Protein AF-A0A352A584-F1 (afdb_monomer)

pLDDT: mean 95.48, std 2.72, range [79.06, 97.88]

Solvent-accessible surface area (backbone atoms only — not comparable to full-atom values): 3502 Å² total; per-residue (Å²): 107,36,39,37,40,40,32,37,29,31,67,80,76,66,53,70,53,78,48,78,47,79,40,57,72,89,58,58,67,60,61,52,50,53,50,50,43,51,55,53,50,73,68,55,57,93,92,58,66,48,61,4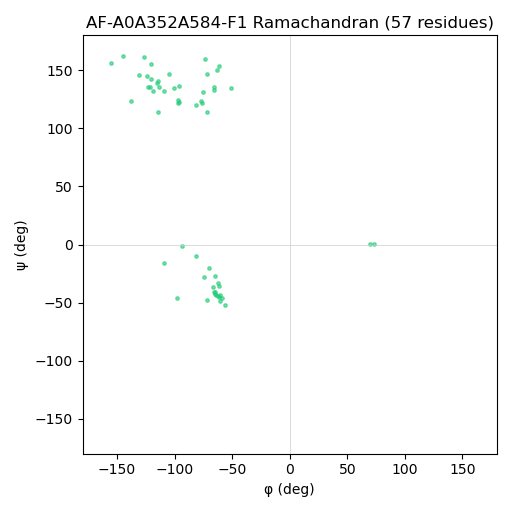1,86,73,48,73,45,81,93

Foldseek 3Di:
DWKKKWWKAFPVPRDIDIDIDDDDPPDDQVVVNVVVLVVVQVPDDPPGTRMDTDDMDID

Mean predicted aligned error: 2.61 Å

Sequence (59 aa):
MKTIIMKTKMLNTGYTFEETYEVENNVNAREYAEEMITNFNNTLRPNESPRELVDVKEN

Radius of gyration: 11.93 Å; Cα contacts (8 Å, |Δi|>4): 98; chains: 1; bounding box: 33×16×28 Å

Structure (mmCIF, N/CA/C/O backbone):
data_AF-A0A352A584-F1
#
_entry.id   AF-A0A352A584-F1
#
loop_
_atom_site.group_PDB
_atom_site.id
_atom_site.type_symbol
_atom_site.label_atom_id
_atom_site.label_alt_id
_atom_site.label_comp_id
_atom_site.label_asym_id
_atom_site.label_entity_id
_atom_site.label_seq_id
_atom_site.pdbx_PDB_ins_code
_atom_site.Cartn_x
_atom_site.Cartn_y
_atom_site.Cartn_z
_atom_site.occupancy
_atom_site.B_iso_or_equiv
_atom_site.auth_seq_id
_atom_site.auth_comp_id
_atom_site.auth_asym_id
_atom_site.auth_atom_id
_atom_site.pdbx_PDB_model_num
ATOM 1 N N . MET A 1 1 ? -11.689 -1.586 16.546 1.00 92.38 1 MET A N 1
ATOM 2 C CA . MET A 1 1 ? -10.829 -2.084 15.466 1.00 92.38 1 MET A CA 1
ATOM 3 C C . MET A 1 1 ? -11.715 -2.258 14.254 1.00 92.38 1 MET A C 1
ATOM 5 O O . MET A 1 1 ? -12.799 -2.816 14.409 1.00 92.38 1 MET A O 1
ATOM 9 N N . LYS A 1 2 ? -11.293 -1.725 13.113 1.00 93.69 2 LYS A N 1
ATOM 10 C CA . LYS A 1 2 ? -11.934 -1.903 11.811 1.00 93.69 2 LYS A CA 1
ATOM 11 C C . LYS A 1 2 ? -10.934 -2.546 10.865 1.00 93.69 2 LYS A C 1
ATOM 13 O O . LYS A 1 2 ? -9.724 -2.416 11.071 1.00 93.69 2 LYS A O 1
ATOM 18 N N . THR A 1 3 ? -11.436 -3.229 9.849 1.00 96.94 3 THR A N 1
ATOM 19 C CA . THR A 1 3 ? -10.572 -3.860 8.857 1.00 96.94 3 THR A CA 1
ATOM 20 C C . THR A 1 3 ? -10.439 -2.930 7.666 1.00 96.94 3 THR A C 1
ATOM 22 O O . THR A 1 3 ? -11.419 -2.353 7.204 1.00 96.94 3 THR A O 1
ATOM 25 N N . ILE A 1 4 ? -9.227 -2.779 7.151 1.00 96.81 4 ILE A N 1
ATOM 26 C CA . ILE A 1 4 ? -8.982 -2.058 5.908 1.00 96.81 4 ILE A CA 1
ATOM 27 C C . ILE A 1 4 ? -8.317 -2.994 4.906 1.00 96.81 4 ILE A C 1
ATOM 29 O O . ILE A 1 4 ? -7.483 -3.823 5.269 1.00 96.81 4 ILE A O 1
ATOM 33 N N . ILE A 1 5 ? -8.693 -2.860 3.640 1.00 97.69 5 ILE A N 1
ATOM 34 C CA . ILE A 1 5 ? -8.093 -3.575 2.517 1.00 97.69 5 ILE A CA 1
ATOM 35 C C . ILE A 1 5 ? -7.404 -2.536 1.643 1.00 97.69 5 ILE A C 1
ATOM 37 O O . ILE A 1 5 ? -8.055 -1.673 1.052 1.00 97.69 5 ILE A O 1
ATOM 41 N N . MET A 1 6 ? -6.082 -2.624 1.574 1.00 96.88 6 MET A N 1
ATOM 42 C CA . MET A 1 6 ? -5.233 -1.772 0.754 1.00 96.88 6 MET A CA 1
ATOM 43 C C . MET A 1 6 ? -4.909 -2.489 -0.549 1.00 96.88 6 MET A C 1
ATOM 45 O O . MET A 1 6 ? -4.328 -3.573 -0.534 1.00 96.88 6 MET A O 1
ATOM 49 N N . LYS A 1 7 ? -5.252 -1.880 -1.683 1.00 97.88 7 LYS A N 1
ATOM 50 C CA . LYS A 1 7 ? -4.824 -2.350 -2.999 1.00 97.88 7 LYS A CA 1
ATOM 51 C C . LYS A 1 7 ? -3.585 -1.583 -3.428 1.00 97.88 7 LYS A C 1
ATOM 53 O O . LYS A 1 7 ? -3.621 -0.362 -3.573 1.00 97.88 7 LYS A O 1
ATOM 58 N N . THR A 1 8 ? -2.518 -2.316 -3.700 1.00 97.38 8 THR A N 1
ATOM 59 C CA . THR A 1 8 ? -1.188 -1.765 -3.955 1.00 97.38 8 T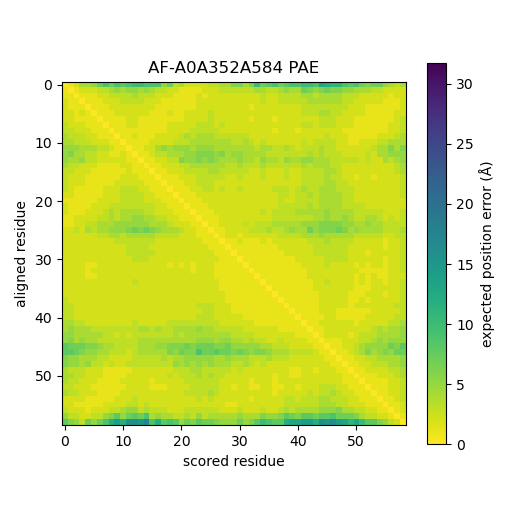HR A CA 1
ATOM 60 C C . THR A 1 8 ? -0.669 -2.231 -5.307 1.00 97.38 8 THR A C 1
ATOM 62 O O . THR A 1 8 ? -0.922 -3.363 -5.722 1.00 97.38 8 THR A O 1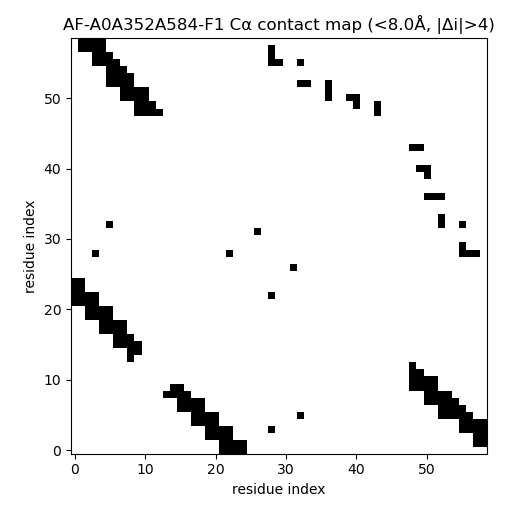
ATOM 65 N N . LYS A 1 9 ? 0.082 -1.373 -6.001 1.00 97.56 9 LYS A N 1
ATOM 66 C CA . LYS A 1 9 ? 0.754 -1.678 -7.270 1.00 97.56 9 LYS A CA 1
ATOM 67 C C . LYS A 1 9 ? 2.264 -1.533 -7.135 1.00 97.56 9 LYS A C 1
ATOM 69 O O . LYS A 1 9 ? 2.745 -0.513 -6.654 1.00 97.56 9 LYS A O 1
ATOM 74 N N . MET A 1 10 ? 3.021 -2.516 -7.611 1.00 96.12 10 MET A N 1
ATOM 75 C CA . MET A 1 10 ? 4.468 -2.388 -7.804 1.00 96.12 10 MET A CA 1
ATOM 76 C C . MET A 1 10 ? 4.740 -1.665 -9.124 1.00 96.12 10 MET A C 1
ATOM 78 O O . MET A 1 10 ? 4.343 -2.151 -10.185 1.00 96.12 10 MET A O 1
ATOM 82 N N . LEU A 1 11 ? 5.415 -0.515 -9.087 1.00 93.81 11 LEU A N 1
ATOM 83 C CA . LEU A 1 11 ? 5.585 0.316 -10.285 1.00 93.81 11 LEU A CA 1
ATOM 84 C C . LEU A 1 11 ? 6.455 -0.342 -11.365 1.00 93.81 11 LEU A C 1
ATOM 86 O O . LEU A 1 11 ? 6.131 -0.220 -12.543 1.00 93.81 11 LEU A O 1
ATOM 90 N N . ASN A 1 12 ? 7.498 -1.089 -10.994 1.00 93.25 12 ASN A N 1
ATOM 91 C CA . ASN A 1 12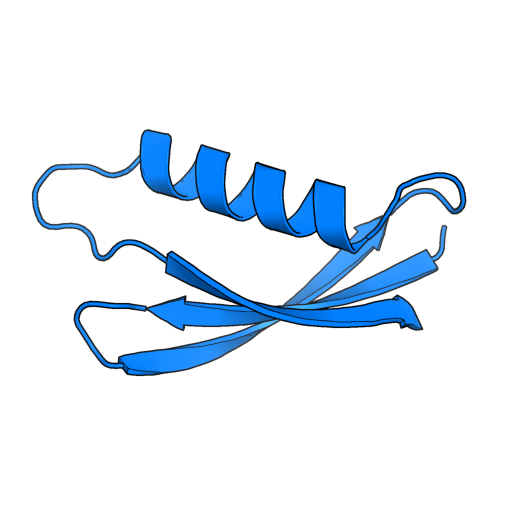 ? 8.420 -1.673 -11.975 1.00 93.25 12 ASN A CA 1
ATOM 92 C C . ASN A 1 12 ? 7.821 -2.870 -12.727 1.00 93.25 12 ASN A C 1
ATOM 94 O O . ASN A 1 12 ? 8.222 -3.147 -13.854 1.00 93.25 12 ASN A O 1
ATOM 98 N N . THR A 1 13 ? 6.888 -3.600 -12.112 1.00 93.00 13 THR A N 1
ATOM 99 C CA . THR A 1 13 ? 6.295 -4.817 -12.694 1.00 93.00 13 THR A CA 1
ATOM 100 C C . THR A 1 13 ? 4.840 -4.632 -13.113 1.00 93.00 13 THR A C 1
ATOM 102 O O . THR A 1 13 ? 4.297 -5.467 -13.830 1.00 93.00 13 THR A O 1
ATOM 105 N N . GLY A 1 14 ? 4.180 -3.569 -12.646 1.00 94.56 14 GLY A N 1
ATOM 106 C CA . GLY A 1 14 ? 2.742 -3.360 -12.808 1.00 94.56 14 GLY A CA 1
ATOM 107 C C . GLY A 1 14 ? 1.874 -4.325 -11.995 1.00 94.56 14 GLY A C 1
ATOM 108 O O . GLY A 1 14 ? 0.651 -4.232 -12.067 1.00 94.56 14 GLY A O 1
ATOM 109 N N . TYR A 1 15 ? 2.481 -5.232 -11.223 1.00 95.62 15 TYR A N 1
ATOM 110 C CA . TYR A 1 15 ? 1.770 -6.221 -10.425 1.00 95.62 15 TYR A CA 1
ATOM 111 C C . TYR A 1 15 ? 0.957 -5.547 -9.319 1.00 95.62 15 TYR A C 1
ATOM 113 O O . TYR A 1 15 ? 1.479 -4.699 -8.593 1.00 95.62 15 TYR A O 1
ATOM 121 N N . THR A 1 16 ? -0.307 -5.947 -9.177 1.00 97.44 16 THR A N 1
ATOM 122 C CA . THR A 1 16 ? -1.207 -5.448 -8.132 1.00 97.44 16 THR A CA 1
ATOM 123 C C . THR A 1 16 ? -1.576 -6.547 -7.154 1.00 97.44 16 THR A C 1
ATOM 125 O O . THR A 1 16 ? -1.870 -7.664 -7.574 1.00 97.44 16 THR A O 1
ATOM 128 N N . PHE A 1 17 ? -1.639 -6.212 -5.873 1.00 96.31 17 PHE A N 1
ATOM 129 C CA . PHE A 1 17 ? -2.015 -7.124 -4.799 1.00 96.31 17 PHE A CA 1
ATOM 130 C C . PHE A 1 17 ? -2.803 -6.385 -3.717 1.00 96.31 17 PHE A C 1
ATOM 132 O O . PHE A 1 17 ? -2.806 -5.154 -3.676 1.00 96.31 17 PHE A O 1
ATOM 139 N N . GLU A 1 18 ? -3.501 -7.147 -2.882 1.00 97.06 18 GLU A N 1
ATOM 140 C CA . GLU A 1 18 ? -4.296 -6.626 -1.772 1.00 97.06 18 GLU A CA 1
ATOM 141 C C . GLU A 1 18 ? -3.680 -7.072 -0.443 1.00 97.06 18 GLU A C 1
ATOM 143 O O . GLU A 1 18 ? -3.287 -8.229 -0.285 1.00 97.06 18 GLU A O 1
ATOM 148 N N . GLU A 1 19 ? -3.591 -6.146 0.505 1.00 95.25 19 GLU A N 1
ATOM 149 C CA . GLU A 1 19 ? -3.114 -6.366 1.870 1.00 95.25 19 GLU A CA 1
ATOM 150 C C . GLU A 1 19 ? -4.230 -5.963 2.842 1.00 95.25 19 GLU A C 1
ATOM 152 O O . GLU A 1 19 ? -4.893 -4.943 2.654 1.00 95.25 19 GLU A O 1
ATOM 157 N N . THR A 1 20 ? -4.480 -6.784 3.863 1.00 96.50 20 THR A N 1
ATOM 158 C CA . THR A 1 20 ? -5.529 -6.536 4.863 1.00 96.50 20 THR A CA 1
ATOM 159 C C . THR A 1 20 ? -4.894 -6.169 6.196 1.00 96.50 20 THR A C 1
ATOM 161 O O . THR A 1 20 ? -3.994 -6.871 6.656 1.00 96.50 20 THR A O 1
ATOM 164 N N . TYR A 1 21 ? -5.384 -5.101 6.821 1.00 95.50 21 TYR A N 1
ATOM 165 C CA . TYR A 1 21 ? -4.896 -4.610 8.107 1.00 95.50 21 TYR A CA 1
ATOM 166 C C . TYR A 1 21 ? -6.050 -4.351 9.065 1.00 95.50 21 TYR A C 1
ATOM 168 O O . TYR A 1 21 ? -7.119 -3.896 8.662 1.00 95.50 21 TYR A O 1
ATOM 176 N N . GLU A 1 22 ? -5.809 -4.594 10.349 1.00 96.62 22 GLU A N 1
ATOM 177 C CA . GLU A 1 22 ? -6.695 -4.142 11.414 1.00 96.62 22 GLU A CA 1
ATOM 178 C C . GLU A 1 22 ? -6.151 -2.838 11.996 1.00 96.62 22 GLU A C 1
ATOM 180 O O . GLU A 1 22 ? -5.003 -2.771 12.439 1.00 96.62 22 GLU A O 1
ATOM 185 N N . VAL A 1 23 ? -6.980 -1.798 12.001 1.00 95.56 23 VAL A N 1
ATOM 186 C CA . VAL A 1 23 ? -6.629 -0.474 12.528 1.00 95.56 23 VAL A CA 1
ATOM 187 C C . VAL A 1 23 ? -7.663 -0.018 13.551 1.00 95.56 23 VAL A C 1
ATOM 189 O O . VAL A 1 23 ? -8.785 -0.533 13.614 1.00 95.56 23 VAL A O 1
ATOM 192 N N . GLU A 1 24 ? -7.307 0.952 14.389 1.00 96.25 24 GLU A N 1
ATOM 193 C CA . GLU A 1 24 ? -8.264 1.539 15.325 1.00 96.25 24 GLU A CA 1
ATOM 194 C C . GLU A 1 24 ? -9.415 2.243 14.575 1.00 96.25 24 GLU A C 1
ATOM 196 O O . GLU A 1 24 ? -9.257 2.740 13.461 1.00 96.25 24 GLU A O 1
ATOM 201 N N . ASN A 1 25 ? -10.612 2.287 15.173 1.00 94.00 25 ASN A N 1
ATOM 202 C CA . ASN A 1 25 ? -11.816 2.791 14.485 1.00 94.00 25 ASN A CA 1
ATOM 203 C C . ASN A 1 25 ? -11.732 4.284 14.123 1.00 94.00 25 ASN A C 1
ATOM 205 O O . ASN A 1 25 ? -12.383 4.727 13.182 1.00 94.00 25 AS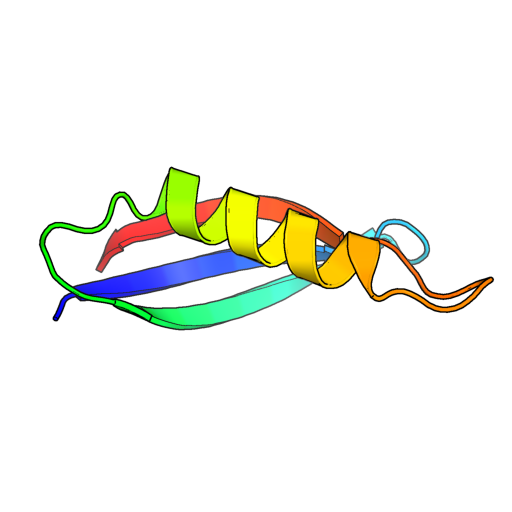N A O 1
ATOM 209 N N . ASN A 1 26 ? -10.960 5.048 14.892 1.00 95.00 26 ASN A N 1
ATOM 210 C CA . ASN A 1 26 ? -10.703 6.478 14.723 1.00 95.00 26 ASN A CA 1
ATOM 211 C C . ASN A 1 26 ? -9.625 6.786 13.670 1.00 95.00 26 ASN A C 1
ATOM 213 O O . ASN A 1 26 ? -9.457 7.952 13.324 1.00 95.00 26 ASN A O 1
ATOM 217 N N . VAL A 1 27 ? -8.897 5.785 13.165 1.00 95.12 27 VAL A N 1
ATOM 218 C CA . VAL A 1 27 ? -7.871 5.981 12.134 1.00 95.12 27 VAL A CA 1
ATOM 219 C C . VAL A 1 27 ? -8.538 6.212 10.779 1.00 95.12 27 VAL A C 1
ATOM 221 O O . VAL A 1 27 ? -9.419 5.454 10.364 1.00 95.12 27 VAL A O 1
ATOM 224 N N . ASN A 1 28 ? -8.105 7.247 10.059 1.00 96.00 28 ASN A N 1
ATOM 225 C CA . ASN A 1 28 ? -8.477 7.443 8.662 1.00 96.00 28 ASN A CA 1
ATOM 226 C C . ASN A 1 28 ? -7.746 6.397 7.805 1.00 96.00 28 ASN A C 1
ATOM 228 O O . ASN A 1 28 ? -6.519 6.407 7.722 1.00 96.00 28 ASN A O 1
ATOM 232 N N . ALA A 1 29 ? -8.493 5.479 7.183 1.00 94.94 29 ALA A N 1
ATOM 233 C CA . ALA A 1 29 ? -7.901 4.358 6.455 1.00 94.94 29 ALA A CA 1
ATOM 234 C C . ALA A 1 29 ? -7.029 4.811 5.282 1.00 94.94 29 ALA A C 1
ATOM 236 O O . ALA A 1 29 ? -6.005 4.190 4.999 1.00 94.94 29 ALA A O 1
ATOM 237 N N . ARG A 1 30 ? -7.426 5.894 4.604 1.00 95.56 30 ARG A N 1
ATOM 238 C CA . ARG A 1 30 ? -6.689 6.407 3.454 1.00 95.56 30 ARG A CA 1
ATOM 239 C C . ARG A 1 30 ? -5.381 7.058 3.877 1.00 95.56 30 ARG A C 1
ATOM 241 O O . ARG A 1 30 ? -4.351 6.722 3.307 1.00 95.56 30 ARG A O 1
ATOM 248 N N . GLU A 1 31 ? -5.413 7.917 4.892 1.00 96.56 31 GLU A N 1
ATOM 249 C CA . GLU A 1 31 ? -4.199 8.552 5.425 1.00 96.56 31 GLU A CA 1
ATOM 250 C C . GLU A 1 31 ? -3.212 7.499 5.944 1.00 96.56 31 GLU A C 1
ATOM 252 O O . GLU A 1 31 ? -2.032 7.540 5.608 1.00 96.56 31 GLU A O 1
ATOM 257 N N . TYR A 1 32 ? -3.708 6.493 6.672 1.00 96.00 32 TYR A N 1
ATOM 258 C CA . TYR A 1 32 ? -2.897 5.372 7.149 1.00 96.00 32 TYR A CA 1
ATOM 259 C C . TYR A 1 32 ? -2.232 4.595 6.003 1.00 96.00 32 TYR A C 1
ATOM 261 O O . TYR A 1 32 ? -1.039 4.294 6.051 1.00 96.00 32 TYR A O 1
ATOM 269 N N . ALA A 1 33 ? -2.990 4.282 4.949 1.00 96.56 33 ALA A N 1
ATOM 270 C CA . ALA A 1 33 ? -2.480 3.573 3.782 1.00 96.56 33 ALA A CA 1
ATOM 271 C C . ALA A 1 33 ? -1.438 4.397 3.002 1.00 96.56 33 ALA A C 1
ATOM 273 O O . ALA A 1 33 ? -0.418 3.857 2.567 1.00 96.56 33 ALA A O 1
ATOM 274 N N . GLU A 1 34 ? -1.672 5.701 2.836 1.00 96.69 34 GLU A N 1
ATOM 275 C CA . GLU A 1 34 ? -0.746 6.627 2.173 1.00 96.69 34 GLU A CA 1
ATOM 276 C C . GLU A 1 34 ? 0.562 6.773 2.967 1.00 96.69 34 GLU A C 1
ATOM 278 O O . GLU A 1 34 ? 1.652 6.714 2.385 1.00 96.69 34 GLU A O 1
ATOM 283 N N . GLU A 1 35 ? 0.475 6.878 4.295 1.00 97.19 35 GLU A N 1
ATOM 284 C CA . GLU A 1 35 ? 1.639 6.910 5.181 1.00 97.19 35 GLU A CA 1
ATOM 285 C C . GLU A 1 35 ? 2.424 5.594 5.116 1.00 97.19 35 GLU A C 1
ATOM 287 O O . GLU A 1 35 ? 3.649 5.606 4.986 1.00 97.19 35 GLU A O 1
ATOM 292 N N . MET A 1 36 ? 1.740 4.447 5.120 1.00 96.06 36 MET A N 1
ATOM 293 C CA . MET A 1 36 ? 2.381 3.136 5.022 1.00 96.06 36 MET A CA 1
ATOM 294 C C . MET A 1 36 ? 3.153 2.966 3.709 1.00 96.06 36 MET A C 1
ATOM 296 O O . MET A 1 36 ? 4.301 2.516 3.725 1.00 96.06 36 MET A O 1
ATOM 300 N N . ILE A 1 37 ? 2.560 3.349 2.576 1.00 97.06 37 ILE A N 1
ATOM 301 C CA . ILE A 1 37 ? 3.228 3.283 1.270 1.00 97.06 37 ILE A CA 1
ATOM 302 C C . ILE A 1 37 ? 4.418 4.243 1.217 1.00 97.06 37 ILE A C 1
ATOM 304 O O . ILE A 1 37 ? 5.486 3.869 0.729 1.00 97.06 37 ILE A O 1
ATOM 308 N N . THR A 1 38 ? 4.268 5.450 1.761 1.00 97.31 38 THR A N 1
ATOM 309 C CA . THR A 1 38 ? 5.353 6.436 1.848 1.00 97.31 38 THR A CA 1
ATOM 310 C C . THR A 1 38 ? 6.515 5.900 2.681 1.00 97.31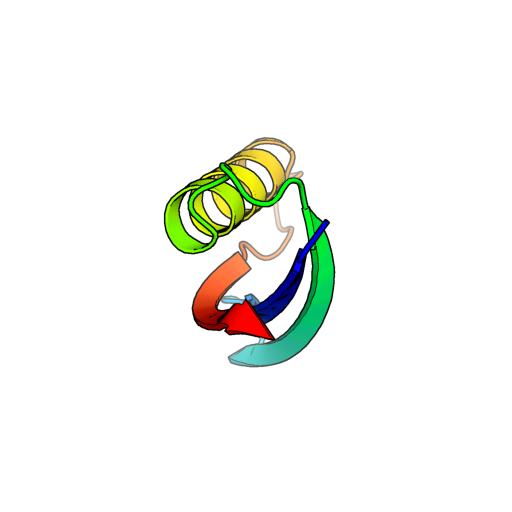 38 THR A C 1
ATOM 312 O O . THR A 1 38 ? 7.660 5.917 2.230 1.00 97.31 38 THR A O 1
ATOM 315 N N . ASN A 1 39 ? 6.227 5.350 3.860 1.00 97.00 39 ASN A N 1
ATOM 316 C CA . ASN A 1 39 ? 7.226 4.756 4.742 1.00 97.00 39 ASN A CA 1
ATOM 317 C C . ASN A 1 39 ? 7.914 3.558 4.084 1.00 97.00 39 ASN A C 1
ATOM 319 O O . ASN A 1 39 ? 9.140 3.483 4.110 1.00 97.00 39 ASN A O 1
ATOM 323 N N . PHE A 1 40 ? 7.162 2.671 3.426 1.00 95.88 40 PHE A N 1
ATOM 324 C CA . PHE A 1 40 ? 7.742 1.574 2.653 1.00 95.88 40 PHE A CA 1
ATOM 325 C C . PHE A 1 40 ? 8.714 2.107 1.593 1.00 95.88 40 PHE A C 1
ATOM 327 O O . PHE A 1 40 ? 9.876 1.701 1.567 1.00 95.88 40 PHE A O 1
ATOM 334 N N . ASN A 1 41 ? 8.272 3.062 0.771 1.00 96.56 41 ASN A N 1
ATOM 335 C CA . ASN A 1 41 ? 9.076 3.630 -0.310 1.00 96.56 41 ASN A CA 1
ATOM 336 C C . ASN A 1 41 ? 10.345 4.336 0.196 1.00 96.56 41 ASN A C 1
ATOM 338 O O . ASN A 1 41 ? 11.386 4.252 -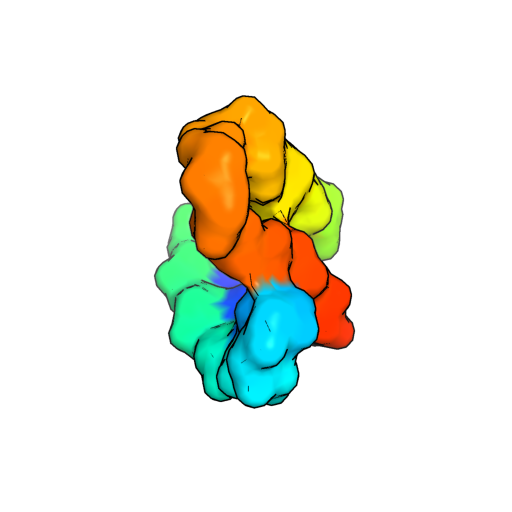0.452 1.00 96.56 41 ASN A O 1
ATOM 342 N N . ASN A 1 42 ? 10.295 4.961 1.375 1.00 97.19 42 ASN A N 1
ATOM 343 C CA . ASN A 1 42 ? 11.456 5.588 2.014 1.00 97.19 42 ASN A CA 1
ATOM 344 C C . ASN A 1 42 ? 12.498 4.578 2.524 1.00 97.19 42 ASN A C 1
ATOM 346 O O . ASN A 1 42 ? 13.654 4.945 2.729 1.00 97.19 42 ASN A O 1
ATOM 350 N N . THR A 1 43 ? 12.110 3.318 2.736 1.00 96.44 43 THR A N 1
ATOM 351 C CA . THR A 1 43 ? 13.021 2.245 3.180 1.00 96.44 43 THR A CA 1
ATOM 352 C C . THR A 1 43 ? 13.626 1.435 2.036 1.00 96.44 43 THR A C 1
ATOM 354 O O . THR A 1 43 ? 14.430 0.534 2.285 1.00 96.44 43 THR A O 1
ATOM 357 N N . LEU A 1 44 ? 13.263 1.749 0.790 1.00 95.44 44 LEU A N 1
ATOM 358 C CA . LEU A 1 44 ? 13.727 1.004 -0.371 1.00 95.44 44 LEU A CA 1
ATOM 359 C C . LEU A 1 44 ? 15.229 1.157 -0.578 1.00 95.44 44 LEU A C 1
ATOM 361 O O . LEU A 1 44 ? 15.799 2.250 -0.560 1.00 95.44 44 LEU A O 1
ATOM 365 N N . ARG A 1 45 ? 15.870 0.029 -0.852 1.00 94.81 45 ARG A N 1
ATOM 366 C CA . ARG A 1 45 ? 17.232 -0.016 -1.365 1.00 94.81 45 ARG A CA 1
ATOM 367 C C . ARG A 1 45 ? 17.243 0.413 -2.835 1.00 94.81 45 ARG A C 1
ATOM 369 O O . ARG A 1 45 ? 16.227 0.313 -3.529 1.00 94.81 45 ARG A O 1
ATOM 376 N N . PRO A 1 46 ? 18.406 0.828 -3.362 1.00 92.81 46 PRO A N 1
ATOM 377 C CA . PRO A 1 46 ? 18.552 1.068 -4.791 1.00 92.81 46 PRO A CA 1
ATOM 378 C C . PRO A 1 46 ? 18.069 -0.133 -5.619 1.00 92.81 46 PRO A C 1
ATOM 380 O O . PRO A 1 46 ? 18.436 -1.273 -5.336 1.00 92.81 46 PRO A O 1
ATOM 383 N N . ASN A 1 47 ? 17.292 0.148 -6.667 1.00 90.25 47 ASN A N 1
ATOM 384 C CA . ASN A 1 47 ? 16.679 -0.815 -7.596 1.00 90.25 47 ASN A CA 1
ATOM 385 C C . ASN A 1 47 ? 15.489 -1.631 -7.060 1.00 90.25 47 ASN A C 1
ATOM 387 O O . ASN A 1 47 ? 14.929 -2.427 -7.817 1.00 90.25 47 ASN A O 1
ATOM 391 N N . GLU A 1 48 ? 15.059 -1.442 -5.811 1.00 93.19 48 GLU A N 1
ATOM 392 C CA . GLU A 1 48 ? 13.782 -2.007 -5.367 1.00 93.19 48 GLU A CA 1
ATOM 393 C C . GLU A 1 48 ? 12.602 -1.250 -5.992 1.00 93.19 48 GLU A C 1
ATOM 395 O O . GLU A 1 48 ? 12.679 -0.052 -6.273 1.00 93.19 48 GLU A O 1
ATOM 400 N N . SER A 1 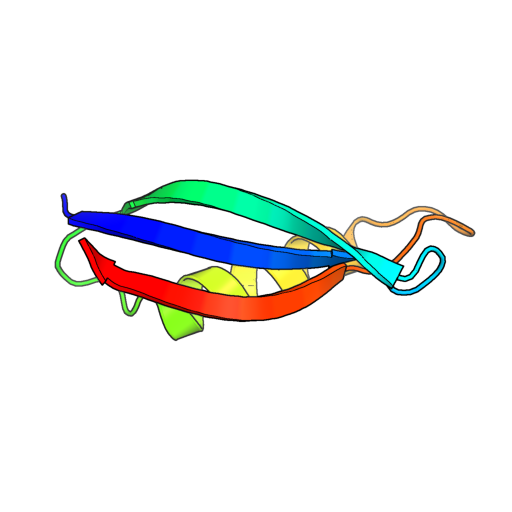49 ? 11.506 -1.967 -6.262 1.00 93.62 49 SER A N 1
ATOM 401 C CA . SER A 1 49 ? 10.333 -1.364 -6.894 1.00 93.62 49 SER A CA 1
ATOM 402 C C . SER A 1 49 ? 9.539 -0.547 -5.876 1.00 93.62 49 SER A C 1
ATOM 404 O O . SER A 1 49 ? 9.041 -1.134 -4.910 1.00 93.62 49 SER A O 1
ATOM 406 N N . PRO A 1 50 ? 9.303 0.751 -6.128 1.00 96.62 50 PRO A N 1
ATOM 407 C CA . PRO A 1 50 ? 8.332 1.507 -5.360 1.00 96.62 50 PRO A CA 1
ATOM 408 C C . PRO A 1 50 ? 6.930 0.929 -5.510 1.00 96.62 50 PRO A C 1
ATOM 410 O O . PRO A 1 50 ? 6.592 0.262 -6.502 1.00 96.62 50 PRO A O 1
ATOM 413 N N . ARG A 1 51 ? 6.133 1.185 -4.477 1.00 96.88 51 ARG A N 1
ATOM 414 C CA . ARG A 1 51 ? 4.719 0.853 -4.399 1.00 96.88 51 ARG A CA 1
ATOM 415 C C . ARG A 1 51 ? 3.880 2.112 -4.577 1.00 96.88 51 ARG A C 1
ATOM 417 O O . ARG A 1 51 ? 4.263 3.195 -4.144 1.00 96.88 51 ARG A O 1
ATOM 424 N N . GLU A 1 52 ? 2.721 1.943 -5.184 1.00 97.19 52 GLU A N 1
ATOM 425 C CA . GLU A 1 52 ? 1.698 2.970 -5.346 1.00 97.19 52 GLU A CA 1
ATOM 426 C C . GLU A 1 52 ? 0.392 2.467 -4.733 1.00 97.19 52 GLU A C 1
ATOM 428 O O . GLU A 1 52 ? 0.004 1.311 -4.942 1.00 97.19 52 GLU A O 1
ATOM 433 N N . LEU A 1 53 ? -0.278 3.337 -3.978 1.00 97.44 53 LEU A N 1
ATOM 434 C CA . LEU A 1 53 ? -1.606 3.061 -3.450 1.00 97.44 53 LEU A CA 1
ATOM 435 C C . LEU A 1 53 ? -2.639 3.212 -4.570 1.00 97.44 53 LEU A C 1
ATOM 437 O O . LEU A 1 53 ? -2.760 4.280 -5.165 1.00 97.44 53 LEU A O 1
ATOM 441 N N . VAL A 1 54 ? -3.393 2.151 -4.842 1.00 97.19 54 VAL A N 1
ATOM 442 C CA . VAL A 1 54 ? -4.417 2.134 -5.897 1.00 97.19 54 VAL A CA 1
ATOM 443 C C . VAL A 1 54 ? -5.804 2.385 -5.322 1.00 97.19 54 VAL A C 1
ATOM 445 O O . VAL A 1 54 ? -6.572 3.157 -5.888 1.00 97.19 54 VAL A O 1
ATOM 448 N N . ASP A 1 55 ? -6.144 1.707 -4.227 1.00 97.38 55 ASP A N 1
ATOM 449 C CA . ASP A 1 55 ? -7.467 1.781 -3.608 1.00 97.38 55 ASP A CA 1
ATOM 450 C C . ASP A 1 55 ? -7.392 1.419 -2.120 1.00 97.38 55 ASP A C 1
ATOM 452 O O . ASP A 1 55 ? -6.482 0.702 -1.693 1.00 97.38 55 ASP A O 1
ATOM 456 N N . VAL A 1 56 ? -8.363 1.898 -1.343 1.00 96.81 56 VAL A N 1
ATOM 457 C CA . VAL A 1 56 ? -8.523 1.573 0.078 1.00 96.81 56 VAL A CA 1
ATOM 458 C C . VAL A 1 56 ? -9.997 1.334 0.359 1.00 96.81 56 VAL A C 1
ATOM 460 O O . VAL A 1 56 ? -10.828 2.212 0.129 1.00 96.81 56 VAL A O 1
ATOM 463 N N . LYS A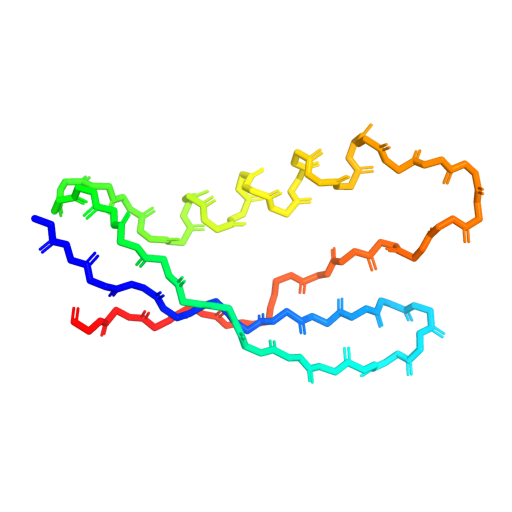 1 57 ? -10.316 0.157 0.895 1.00 95.94 57 LYS A N 1
ATOM 464 C CA . LYS A 1 57 ? -11.672 -0.207 1.317 1.00 95.94 57 LYS A CA 1
ATOM 465 C C . LYS A 1 57 ? -11.712 -0.416 2.817 1.00 95.94 57 LYS A C 1
ATOM 467 O O . LYS A 1 57 ? -10.806 -1.023 3.378 1.00 95.94 57 LYS A O 1
ATOM 472 N N . GLU A 1 58 ? -12.776 0.060 3.443 1.00 91.31 58 GLU A N 1
ATOM 473 C CA . GLU A 1 58 ? -13.068 -0.199 4.851 1.00 91.31 58 GLU A CA 1
ATOM 474 C C . GLU A 1 58 ? -14.123 -1.307 4.943 1.00 91.31 58 GLU A C 1
ATOM 476 O O . GLU A 1 58 ? -15.102 -1.282 4.194 1.00 91.31 58 GLU A O 1
ATOM 481 N N . ASN A 1 59 ? -13.901 -2.266 5.842 1.00 79.06 59 ASN A N 1
ATOM 482 C CA . ASN A 1 59 ? -14.809 -3.362 6.181 1.00 79.06 59 ASN A CA 1
ATOM 483 C C . ASN A 1 59 ? -15.153 -3.337 7.674 1.00 79.06 59 ASN A C 1
ATOM 485 O O . ASN A 1 59 ? -14.231 -3.131 8.507 1.00 79.06 59 ASN A O 1
#

Secondary structure (DSSP, 8-state):
-EEEEEEEEETTT--EEEEEEEE-TTS-HHHHHHHHHHHHHHTPPTTPPPEEEEEEEE-

Nearest PDB structures (foldseek):
  7o86-assembly2_B  TM=5.502E-01  e=2.626E+00  Homo sapiens
  6b0b-assembly2_E  TM=4.773E-01  e=1.593E+00  Homo sapiens
  1t94-assembly1_A  TM=5.135E-01  e=2.318E+00  Homo sapiens
  6x91-assembly4_H  TM=4.760E-01  e=2.177E+00  Escherichia coli